Protein AF-A0A5B7DVA6-F1 (afdb_monomer_lite)

Organism: Portunus trituberculatus (NCBI:txid210409)

InterPro domains:
  IPR005025 NADPH-dependent FMN reductase-like domain [PF03358] (42-114)
  IPR029039 Flavoprotein-like superfamily [G3DSA:3.40.50.360] (10-114)
  IPR029039 Flavoprotein-like superfamily [SSF52218] (17-114)

Foldseek 3Di:
DDDDDDPPVPDDDPLNVVLVCVQVDQDPVHGPPGDDDDDLVPQPCPVDQDAALVPPPDNVPPDPSNVVVLVCLQPDQAEEARADDDPNDGDCSSVSSVRSYDPVSNPPHHYHYD

Structure (mmCIF, N/CA/C/O backbone):
data_AF-A0A5B7DVA6-F1
#
_entry.id   AF-A0A5B7DVA6-F1
#
loop_
_atom_site.group_PDB
_atom_site.id
_atom_site.type_symbol
_atom_site.label_atom_id
_atom_site.label_alt_id
_atom_site.label_comp_id
_atom_site.label_asym_id
_atom_site.label_entity_id
_atom_site.label_seq_id
_atom_site.pdbx_PDB_ins_code
_atom_site.Cartn_x
_atom_site.Cartn_y
_atom_site.Cartn_z
_atom_site.occupancy
_atom_site.B_iso_or_equiv
_atom_site.auth_seq_id
_atom_site.auth_comp_id
_atom_site.auth_asym_id
_atom_site.auth_atom_id
_atom_site.pdbx_PDB_model_num
ATOM 1 N N . MET A 1 1 ? 21.504 3.489 -35.301 1.00 37.81 1 MET A N 1
ATOM 2 C CA . MET A 1 1 ? 21.970 4.114 -34.045 1.00 37.81 1 MET A CA 1
ATOM 3 C C . MET A 1 1 ? 21.042 5.289 -33.754 1.00 37.81 1 MET A C 1
ATOM 5 O O . MET A 1 1 ? 21.318 6.404 -34.162 1.00 37.81 1 MET A O 1
ATOM 9 N N . GLY A 1 2 ? 19.853 5.000 -33.215 1.00 38.19 2 GLY A N 1
ATOM 10 C CA . GLY A 1 2 ? 18.818 6.009 -32.975 1.00 38.19 2 GLY A CA 1
ATOM 11 C C . GLY A 1 2 ? 19.045 6.673 -31.624 1.00 38.19 2 GLY A C 1
ATOM 12 O O . GLY A 1 2 ? 19.086 5.982 -30.607 1.00 38.19 2 GLY A O 1
ATOM 13 N N . GLN A 1 3 ? 19.233 7.991 -31.620 1.00 37.12 3 GLN A N 1
ATOM 14 C CA . GLN A 1 3 ? 19.292 8.789 -30.398 1.00 37.12 3 GLN A CA 1
ATOM 15 C C . GLN A 1 3 ? 17.998 8.594 -29.600 1.00 37.12 3 GLN A C 1
ATOM 17 O O . GLN A 1 3 ? 16.909 8.909 -30.078 1.00 37.12 3 GLN A O 1
ATOM 22 N N . ARG A 1 4 ? 18.118 8.067 -28.375 1.00 44.50 4 ARG A N 1
ATOM 23 C CA . ARG A 1 4 ? 17.041 8.119 -27.383 1.00 44.50 4 ARG A CA 1
ATOM 24 C C . ARG A 1 4 ? 16.846 9.581 -26.998 1.00 44.50 4 ARG A C 1
ATOM 26 O O . ARG A 1 4 ? 17.746 10.198 -26.434 1.00 44.50 4 ARG A O 1
ATOM 33 N N . VAL A 1 5 ? 15.684 10.122 -27.333 1.00 47.69 5 VAL A N 1
ATOM 34 C CA . VAL A 1 5 ? 15.244 11.445 -26.888 1.00 47.69 5 VAL A CA 1
ATOM 35 C C . VAL A 1 5 ? 15.131 11.417 -25.353 1.00 47.69 5 VAL A C 1
ATOM 37 O O . VAL A 1 5 ? 14.563 10.458 -24.822 1.00 47.69 5 VAL A O 1
ATOM 40 N N . PRO A 1 6 ? 15.676 12.403 -24.616 1.00 42.47 6 PRO A N 1
ATOM 41 C CA . PRO A 1 6 ? 15.586 12.424 -23.163 1.00 42.47 6 PRO A CA 1
ATOM 42 C C . PRO A 1 6 ? 14.143 12.733 -22.757 1.00 42.47 6 PRO A C 1
ATOM 44 O O . PRO A 1 6 ? 13.609 13.799 -23.064 1.00 42.47 6 PRO A O 1
ATOM 47 N N . ALA A 1 7 ? 13.498 11.785 -22.075 1.00 45.34 7 ALA A N 1
ATOM 48 C CA . ALA A 1 7 ? 12.186 11.985 -21.482 1.00 45.34 7 ALA A CA 1
ATOM 49 C C . ALA A 1 7 ? 12.320 12.951 -20.296 1.00 45.34 7 ALA A C 1
ATOM 51 O O . ALA A 1 7 ? 12.530 12.539 -19.158 1.00 45.34 7 ALA A O 1
ATOM 52 N N . HIS A 1 8 ? 12.204 14.251 -20.560 1.00 43.03 8 HIS A N 1
ATOM 53 C CA . HIS A 1 8 ? 11.861 15.210 -19.518 1.00 43.03 8 HIS A CA 1
ATOM 54 C C . HIS A 1 8 ? 10.423 14.921 -19.069 1.00 43.03 8 HIS A C 1
ATOM 56 O O . HIS A 1 8 ? 9.444 15.401 -19.637 1.00 43.03 8 HIS A O 1
ATOM 62 N N . TYR A 1 9 ? 10.327 14.062 -18.058 1.00 43.16 9 TYR A N 1
ATOM 63 C CA . TYR A 1 9 ? 9.124 13.654 -17.347 1.00 43.16 9 TYR A CA 1
ATOM 64 C C . TYR A 1 9 ? 8.641 14.811 -16.453 1.00 43.16 9 TYR A C 1
ATOM 66 O O . TYR A 1 9 ? 8.818 14.797 -15.243 1.00 43.16 9 TYR A O 1
ATOM 74 N N . ASN A 1 10 ? 8.094 15.864 -17.067 1.00 46.12 10 ASN A N 1
ATOM 75 C CA . ASN A 1 10 ? 7.530 17.033 -16.368 1.00 46.12 10 ASN A CA 1
ATOM 76 C C . ASN A 1 10 ? 5.989 17.064 -16.392 1.00 46.12 10 ASN A C 1
ATOM 78 O O . ASN A 1 10 ? 5.379 18.057 -16.002 1.00 46.12 10 ASN A O 1
ATOM 82 N N . ALA A 1 11 ? 5.339 15.985 -16.838 1.00 58.38 11 ALA A N 1
ATOM 83 C CA . ALA A 1 11 ? 3.893 15.823 -16.744 1.00 58.38 11 ALA A CA 1
ATOM 84 C C . ALA A 1 11 ? 3.551 14.922 -15.549 1.00 58.38 11 ALA A C 1
ATOM 86 O O . ALA A 1 11 ? 4.099 13.829 -15.428 1.00 58.38 11 ALA A O 1
ATOM 87 N N . VAL A 1 12 ? 2.623 15.362 -14.690 1.00 64.94 12 VAL A N 1
ATOM 88 C CA . VAL A 1 12 ? 2.045 14.529 -13.617 1.00 64.94 12 VAL A CA 1
ATOM 89 C C . VAL A 1 12 ? 1.535 13.219 -14.234 1.00 64.94 12 VAL A C 1
ATOM 91 O O . VAL A 1 12 ? 0.876 13.254 -15.279 1.00 64.94 12 VAL A O 1
ATOM 94 N N . HIS A 1 13 ? 1.838 12.064 -13.638 1.00 75.00 13 HIS A N 1
ATOM 95 C CA . HIS A 1 13 ? 1.428 10.774 -14.206 1.00 75.00 13 HIS A CA 1
ATOM 96 C C . HIS A 1 13 ? -0.115 10.662 -14.227 1.00 75.00 13 HIS A C 1
ATOM 98 O O . HIS A 1 13 ? -0.760 11.148 -13.294 1.00 75.00 13 HIS A O 1
ATOM 104 N N . PRO A 1 14 ? -0.754 10.050 -15.248 1.00 82.19 14 PRO A N 1
ATOM 105 C CA . PRO A 1 14 ? -2.216 9.936 -15.309 1.00 82.19 14 PRO A CA 1
ATOM 106 C C . PRO A 1 14 ? -2.855 9.342 -14.046 1.00 82.19 14 PRO A C 1
ATOM 108 O O . PRO A 1 14 ? -3.841 9.885 -13.558 1.00 82.19 14 PRO A O 1
ATOM 111 N N . SER A 1 15 ? -2.254 8.294 -13.473 1.00 78.62 15 SER A N 1
ATOM 112 C CA . SER A 1 15 ? -2.729 7.695 -12.217 1.00 78.62 15 SER A CA 1
ATOM 113 C C . SER A 1 15 ? -2.601 8.640 -11.019 1.00 78.62 15 SER A C 1
ATOM 115 O O . SER A 1 15 ? -3.435 8.613 -10.125 1.00 78.62 15 SER A O 1
ATOM 117 N N . GLU A 1 16 ? -1.601 9.524 -11.006 1.00 81.50 16 GLU A N 1
ATOM 118 C CA . GLU A 1 16 ? -1.446 10.520 -9.946 1.00 81.50 16 GLU A CA 1
ATOM 119 C C . GLU A 1 16 ? -2.495 11.632 -10.067 1.00 81.50 16 GLU A C 1
ATOM 121 O O . GLU A 1 16 ? -3.041 12.069 -9.055 1.00 81.50 16 GLU A O 1
ATOM 126 N N . ARG A 1 17 ? -2.834 12.060 -11.293 1.00 83.50 17 ARG A N 1
ATOM 127 C CA . ARG A 1 17 ? -3.962 12.983 -11.512 1.00 83.50 17 ARG A CA 1
ATOM 128 C C . ARG A 1 17 ? -5.270 12.375 -11.020 1.00 83.50 17 ARG A C 1
ATOM 130 O O . ARG A 1 17 ? -5.967 13.017 -10.243 1.00 83.50 17 ARG A O 1
ATOM 137 N N . LEU A 1 18 ? -5.539 11.128 -11.402 1.00 82.56 18 LEU A N 1
ATOM 138 C CA . LEU A 1 18 ? -6.728 10.413 -10.957 1.00 82.56 18 LEU A CA 1
ATOM 139 C C . LEU A 1 18 ? -6.754 10.283 -9.429 1.00 82.56 18 LEU A C 1
ATOM 141 O O . LEU A 1 18 ? -7.741 10.650 -8.810 1.00 82.56 18 LEU A O 1
ATOM 145 N N . ALA A 1 19 ? -5.651 9.881 -8.792 1.00 81.75 19 ALA A N 1
ATOM 146 C CA . ALA A 1 19 ? -5.576 9.795 -7.333 1.00 81.75 19 ALA A CA 1
ATOM 147 C C . ALA A 1 19 ? -5.881 11.135 -6.634 1.00 81.75 19 ALA A C 1
ATOM 149 O O . ALA A 1 19 ? -6.533 11.151 -5.591 1.00 81.75 19 ALA A O 1
ATOM 150 N N . ARG A 1 20 ? -5.448 12.267 -7.208 1.00 81.88 20 ARG A N 1
ATOM 151 C CA . ARG A 1 20 ? -5.780 13.607 -6.692 1.00 81.88 20 ARG A CA 1
ATOM 152 C C . ARG A 1 20 ? -7.263 13.938 -6.862 1.00 81.88 20 ARG A C 1
ATOM 154 O O . ARG A 1 20 ? -7.855 14.493 -5.943 1.00 81.88 20 ARG A O 1
ATOM 161 N N . GLU A 1 21 ? -7.862 13.584 -7.995 1.00 82.88 21 GLU A N 1
ATOM 162 C CA . GLU A 1 21 ? -9.301 13.764 -8.226 1.00 82.88 21 GLU A CA 1
ATOM 163 C C . GLU A 1 21 ? -10.131 12.924 -7.251 1.00 82.88 21 GLU A C 1
ATOM 165 O O . GLU A 1 21 ? -11.074 13.435 -6.650 1.00 82.88 21 GLU A O 1
ATOM 170 N N . LEU A 1 22 ? -9.739 11.669 -7.008 1.00 79.88 22 LEU A N 1
ATOM 171 C CA . LEU A 1 22 ? -10.411 10.810 -6.031 1.00 79.88 22 LEU A CA 1
ATOM 172 C C . LEU A 1 22 ? -10.272 11.333 -4.597 1.00 79.88 22 LEU A C 1
ATOM 174 O O . LEU A 1 22 ? -11.213 11.215 -3.818 1.00 79.88 22 LEU A O 1
ATOM 178 N N . ALA A 1 23 ? -9.135 11.948 -4.258 1.00 76.88 23 ALA A N 1
ATOM 179 C CA . ALA A 1 23 ? -8.928 12.582 -2.956 1.00 76.88 23 ALA A CA 1
ATOM 180 C C . ALA A 1 23 ? -9.801 13.836 -2.747 1.00 76.88 23 ALA A C 1
ATOM 182 O O . ALA A 1 23 ? -10.117 14.179 -1.611 1.00 76.88 23 ALA A O 1
ATOM 183 N N . GLN A 1 24 ? -10.183 14.524 -3.828 1.00 72.88 24 GLN A N 1
ATOM 184 C CA . GLN A 1 24 ? -11.049 15.712 -3.797 1.00 72.88 24 GLN A CA 1
ATOM 185 C C . GLN A 1 24 ? -12.538 15.373 -3.991 1.00 72.88 24 GLN A C 1
ATOM 187 O O . GLN A 1 24 ? -13.407 16.208 -3.730 1.00 72.88 24 GLN A O 1
ATOM 192 N N . GLY A 1 25 ? -12.841 14.168 -4.476 1.00 64.81 25 GLY A N 1
ATOM 193 C CA . GLY A 1 25 ? -14.180 13.743 -4.855 1.00 64.81 25 GLY A CA 1
ATOM 194 C C . GLY A 1 25 ? -15.040 13.285 -3.678 1.00 64.81 25 GLY A C 1
ATOM 195 O O . GLY A 1 25 ? -14.595 12.595 -2.766 1.00 64.81 25 GLY A O 1
ATOM 196 N N . THR A 1 26 ? -16.332 13.608 -3.734 1.00 55.16 26 THR A N 1
ATOM 197 C C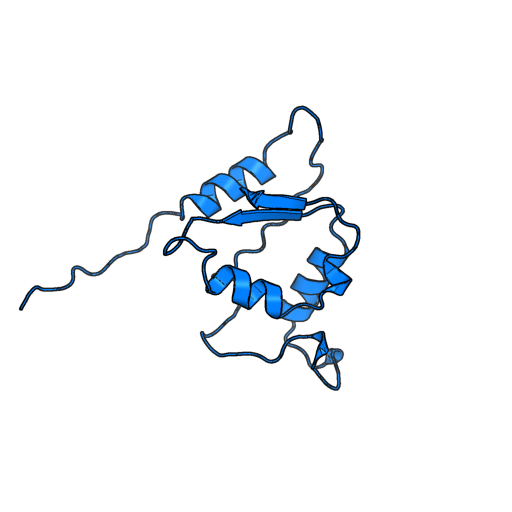A . THR A 1 26 ? -17.358 12.903 -2.955 1.00 55.16 26 THR A CA 1
ATOM 198 C C . THR A 1 26 ? -17.895 11.776 -3.831 1.00 55.16 26 THR A C 1
ATOM 200 O O . THR A 1 26 ? -18.585 12.044 -4.814 1.00 55.16 26 THR A O 1
ATOM 203 N N . PHE A 1 27 ? -17.581 10.516 -3.520 1.00 58.59 27 PHE A N 1
ATOM 204 C CA . PHE A 1 27 ? -18.220 9.398 -4.211 1.00 58.59 27 PHE A CA 1
ATOM 205 C C . PHE A 1 27 ? -19.692 9.352 -3.796 1.00 58.59 27 PHE A C 1
ATOM 207 O O . PHE A 1 27 ? -20.007 9.451 -2.613 1.00 58.59 27 PHE A O 1
ATOM 214 N N . ALA A 1 28 ? -20.604 9.187 -4.759 1.00 52.44 28 ALA A N 1
ATOM 215 C CA . ALA A 1 28 ? -22.055 9.261 -4.542 1.00 52.44 28 ALA A CA 1
ATOM 216 C C . ALA A 1 28 ? -22.592 8.320 -3.436 1.00 52.44 28 ALA A C 1
ATOM 218 O O . ALA A 1 28 ? -23.699 8.521 -2.944 1.00 52.44 28 ALA A O 1
ATOM 219 N N . THR A 1 29 ? -21.808 7.317 -3.026 1.00 57.69 29 THR A N 1
ATOM 220 C CA . THR A 1 29 ? -22.138 6.359 -1.959 1.00 57.69 29 THR A CA 1
ATOM 221 C C . THR A 1 29 ? -21.269 6.508 -0.702 1.00 57.69 29 THR A C 1
ATOM 223 O O . THR A 1 29 ? -21.689 6.090 0.372 1.00 57.69 29 THR A O 1
ATOM 226 N N . PHE A 1 30 ? -20.088 7.129 -0.793 1.00 59.56 30 PHE A N 1
ATOM 227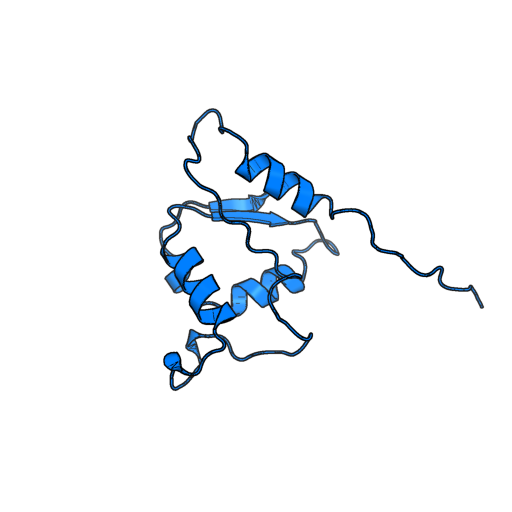 C CA . PHE A 1 30 ? -19.156 7.280 0.327 1.00 59.56 30 PHE A CA 1
ATOM 228 C C . PHE A 1 30 ? -18.582 8.692 0.361 1.00 59.56 30 PHE A C 1
ATOM 230 O O . PHE A 1 30 ? -17.892 9.139 -0.557 1.00 59.56 30 PHE A O 1
ATOM 237 N N . LYS A 1 31 ? -18.831 9.390 1.469 1.00 67.12 31 LYS A N 1
ATOM 238 C CA . LYS A 1 31 ? -18.168 10.658 1.740 1.00 67.12 31 LYS A CA 1
ATOM 239 C C . LYS A 1 31 ? -16.749 10.366 2.219 1.00 67.12 31 LYS A C 1
ATOM 241 O O . LYS A 1 31 ? -16.557 9.965 3.363 1.00 67.12 31 LYS A O 1
ATOM 246 N N . VAL A 1 32 ? -15.769 10.587 1.350 1.00 69.19 32 VAL A N 1
ATOM 247 C CA . VAL A 1 32 ? -14.364 10.657 1.756 1.00 69.19 32 VAL A CA 1
ATOM 248 C C . VAL A 1 32 ? -14.214 11.923 2.598 1.00 69.19 32 VAL A C 1
ATOM 250 O O . VAL A 1 32 ? -14.428 13.030 2.108 1.00 69.19 32 VAL A O 1
ATOM 253 N N . LEU A 1 33 ? -13.952 11.759 3.896 1.00 70.50 33 LEU A N 1
ATOM 254 C CA . LEU A 1 33 ? -13.752 12.890 4.809 1.00 70.50 33 LEU A CA 1
ATOM 255 C C . LEU A 1 33 ? -12.329 13.437 4.692 1.00 70.50 33 LEU A C 1
ATOM 257 O O . LEU A 1 33 ? -12.132 14.650 4.683 1.00 70.50 33 LEU A O 1
ATOM 261 N N . THR A 1 34 ? -11.360 12.533 4.575 1.00 81.75 34 THR A N 1
ATOM 262 C CA . THR A 1 34 ? -9.934 12.812 4.427 1.00 81.75 34 THR A CA 1
ATOM 263 C C . THR A 1 34 ? -9.309 11.746 3.530 1.00 81.75 34 THR A C 1
ATOM 265 O O . THR A 1 34 ? -9.694 10.579 3.578 1.00 81.75 34 THR A O 1
ATOM 268 N N . ALA A 1 35 ? -8.353 12.148 2.694 1.00 84.56 35 ALA A N 1
ATOM 269 C CA . ALA A 1 35 ? -7.602 11.243 1.835 1.00 84.56 35 ALA A CA 1
ATOM 270 C C . ALA A 1 35 ? -6.115 11.577 1.914 1.00 84.56 35 ALA A C 1
ATOM 272 O O . ALA A 1 35 ? -5.715 12.729 1.737 1.00 84.56 35 ALA A O 1
ATOM 273 N N . GLU A 1 36 ? -5.301 10.554 2.149 1.00 88.12 36 GLU A N 1
ATOM 274 C CA . GLU A 1 36 ? -3.848 10.660 2.127 1.00 88.12 36 GLU A CA 1
ATOM 275 C C . GLU A 1 36 ? -3.298 9.901 0.922 1.00 88.12 36 GLU A C 1
ATOM 277 O O . GLU A 1 36 ? -3.590 8.723 0.722 1.00 88.12 36 GLU A O 1
ATOM 282 N N . ASN A 1 37 ? -2.505 10.586 0.096 1.00 86.94 37 ASN A N 1
ATOM 283 C CA . ASN A 1 37 ? -1.892 9.988 -1.083 1.00 86.94 37 ASN A CA 1
ATOM 284 C C . ASN A 1 37 ? -0.515 9.411 -0.726 1.00 86.94 37 ASN A C 1
ATOM 286 O O . ASN A 1 37 ? 0.365 10.136 -0.259 1.00 86.94 37 ASN A O 1
ATOM 290 N N . ILE A 1 38 ? -0.334 8.116 -0.984 1.00 88.88 38 ILE A N 1
ATOM 291 C CA . ILE A 1 38 ? 0.947 7.418 -0.872 1.00 88.88 38 ILE A CA 1
ATOM 292 C C . ILE A 1 38 ? 1.431 7.122 -2.295 1.00 88.88 38 ILE A C 1
ATOM 294 O O . ILE A 1 38 ? 0.940 6.199 -2.940 1.00 88.88 38 ILE A O 1
ATOM 298 N N . ASN A 1 39 ? 2.391 7.908 -2.790 1.00 87.50 39 ASN A N 1
ATOM 299 C CA . ASN A 1 39 ? 2.990 7.699 -4.109 1.00 87.50 39 ASN A CA 1
ATOM 300 C C . ASN A 1 39 ? 4.269 6.849 -3.986 1.00 87.50 39 ASN A C 1
ATOM 302 O O . ASN A 1 39 ? 5.257 7.351 -3.442 1.00 87.50 39 ASN A O 1
ATOM 306 N N . PRO A 1 40 ? 4.304 5.621 -4.543 1.00 85.19 40 PRO A N 1
ATOM 307 C CA . PRO A 1 40 ? 5.479 4.747 -4.518 1.00 85.19 40 PRO A CA 1
ATOM 308 C C . PRO A 1 40 ? 6.777 5.410 -4.987 1.00 85.19 40 PRO A C 1
ATOM 310 O O . PRO A 1 40 ? 7.836 5.142 -4.435 1.00 85.19 40 PRO A O 1
ATOM 313 N N . LEU A 1 41 ? 6.701 6.307 -5.977 1.00 83.44 41 LEU A N 1
ATOM 314 C CA . LEU A 1 41 ? 7.876 6.982 -6.541 1.00 83.44 41 LEU A CA 1
ATOM 315 C C . LEU A 1 41 ? 8.364 8.162 -5.690 1.00 83.44 41 LEU A C 1
ATOM 317 O O . LEU A 1 41 ? 9.461 8.666 -5.913 1.00 83.44 41 LEU A O 1
ATOM 321 N N . SER A 1 42 ? 7.536 8.642 -4.761 1.00 82.81 42 SER A N 1
ATOM 322 C CA . SER A 1 42 ? 7.874 9.735 -3.841 1.00 82.81 42 SER A CA 1
ATOM 323 C C . SER A 1 42 ? 8.296 9.232 -2.464 1.00 82.81 42 SER A C 1
ATOM 325 O O . SER A 1 42 ? 8.907 9.982 -1.704 1.00 82.81 42 SER A O 1
ATOM 327 N N . LEU A 1 43 ? 7.985 7.975 -2.133 1.00 77.19 43 LEU A N 1
ATOM 328 C CA . LEU A 1 43 ? 8.575 7.308 -0.980 1.00 77.19 43 LEU A CA 1
ATOM 329 C C . LEU A 1 43 ? 10.075 7.184 -1.235 1.00 77.19 43 LEU A C 1
ATOM 331 O O . LEU A 1 43 ? 10.487 6.919 -2.358 1.00 77.19 43 LEU A O 1
ATOM 335 N N . GLY A 1 44 ? 10.895 7.417 -0.210 1.00 62.38 44 GLY A N 1
ATOM 336 C CA . GLY A 1 44 ? 12.355 7.515 -0.315 1.00 62.38 44 GLY A CA 1
ATOM 337 C C . GLY A 1 44 ? 13.071 6.203 -0.661 1.00 62.38 44 GLY A C 1
ATOM 338 O O . GLY A 1 44 ? 14.077 5.881 -0.027 1.00 62.38 44 GLY A O 1
ATOM 339 N N . THR A 1 45 ? 12.546 5.416 -1.598 1.00 59.59 45 THR A N 1
ATOM 340 C CA . THR A 1 45 ? 13.194 4.279 -2.235 1.00 59.59 45 THR A CA 1
ATOM 341 C C . THR A 1 45 ? 14.216 4.812 -3.230 1.00 59.59 45 THR A C 1
ATOM 343 O O . THR A 1 45 ? 13.908 5.194 -4.353 1.00 59.59 45 THR A O 1
ATOM 346 N N . ASP A 1 46 ? 15.463 4.789 -2.803 1.00 57.72 46 ASP A N 1
ATOM 347 C CA . ASP A 1 46 ? 16.701 4.951 -3.569 1.00 57.72 46 ASP A CA 1
ATOM 348 C C . ASP A 1 46 ? 16.911 3.873 -4.660 1.00 57.72 46 ASP A C 1
ATOM 350 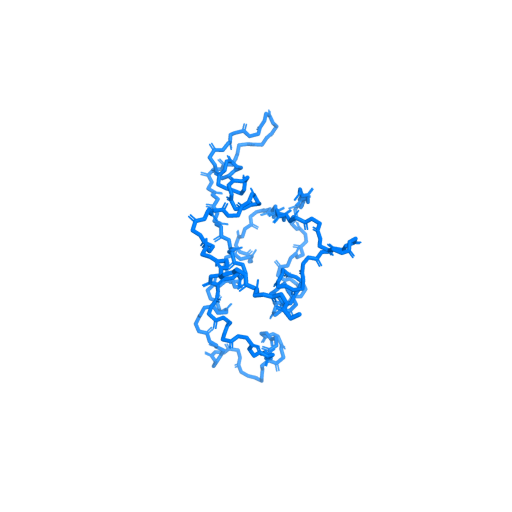O O . ASP A 1 46 ? 18.021 3.679 -5.143 1.00 57.72 46 ASP A O 1
ATOM 354 N N . GLY A 1 47 ? 15.858 3.154 -5.062 1.00 53.56 47 GLY A N 1
ATOM 355 C CA . GLY A 1 47 ? 15.930 2.048 -6.017 1.00 53.56 47 GLY A CA 1
ATOM 356 C C . GLY A 1 47 ? 16.497 0.746 -5.442 1.00 53.56 47 GLY A C 1
ATOM 357 O O . GLY A 1 47 ? 16.679 -0.209 -6.198 1.00 53.56 47 GLY A O 1
ATOM 358 N N . HIS A 1 48 ? 16.762 0.669 -4.133 1.00 56.59 48 HIS A N 1
ATOM 359 C CA . HIS A 1 48 ? 17.269 -0.542 -3.488 1.00 56.59 48 HIS A CA 1
ATOM 360 C C . HIS A 1 48 ? 16.150 -1.408 -2.892 1.00 56.59 48 HIS A C 1
ATOM 362 O O . HIS A 1 48 ? 15.179 -0.905 -2.325 1.00 56.59 48 HIS A O 1
ATOM 368 N N . LEU A 1 49 ? 16.317 -2.734 -2.987 1.00 59.56 49 LEU A N 1
ATOM 369 C CA . LEU A 1 49 ? 15.501 -3.700 -2.250 1.00 59.56 49 LEU A CA 1
ATOM 370 C C . LEU A 1 49 ? 15.713 -3.467 -0.749 1.00 59.56 49 LEU A C 1
ATOM 372 O O . LEU A 1 49 ? 16.817 -3.663 -0.239 1.00 59.56 49 LEU A O 1
ATOM 376 N N . ARG A 1 50 ? 14.661 -3.039 -0.049 1.00 73.38 50 ARG A N 1
ATOM 377 C CA . ARG A 1 50 ? 14.665 -2.882 1.408 1.00 73.38 50 ARG A CA 1
ATOM 378 C C . ARG A 1 50 ? 13.946 -4.046 2.069 1.00 73.38 50 ARG A C 1
ATOM 380 O O . ARG A 1 50 ? 13.078 -4.682 1.468 1.00 73.38 50 ARG A O 1
ATOM 387 N N . GLN A 1 51 ? 14.365 -4.331 3.295 1.00 87.12 51 GLN A N 1
ATOM 388 C CA . GLN A 1 51 ? 13.739 -5.333 4.141 1.00 87.12 51 GLN A CA 1
ATOM 389 C C . GLN A 1 51 ? 12.329 -4.852 4.522 1.00 87.12 51 GLN A C 1
ATOM 391 O O . GLN A 1 51 ? 12.203 -3.744 5.041 1.00 87.12 51 GLN A O 1
ATOM 396 N N . PRO A 1 52 ? 11.279 -5.655 4.276 1.00 90.81 52 PRO A N 1
ATOM 397 C CA . PRO A 1 52 ? 9.929 -5.345 4.729 1.00 90.81 52 PRO A CA 1
ATOM 398 C C . PRO A 1 52 ? 9.862 -5.077 6.234 1.00 90.81 52 PRO A C 1
ATOM 400 O O . PRO A 1 52 ? 10.537 -5.747 7.020 1.00 90.81 52 PRO A O 1
ATOM 403 N N . LEU A 1 53 ? 8.990 -4.153 6.644 1.00 90.44 53 LEU A N 1
ATOM 404 C CA . LEU A 1 53 ? 8.858 -3.666 8.020 1.00 90.44 53 LEU A CA 1
ATOM 405 C C . LEU A 1 53 ? 8.705 -4.805 9.038 1.00 90.44 53 LEU A C 1
ATOM 407 O O . LEU A 1 53 ? 9.376 -4.823 10.063 1.00 90.44 53 LEU A O 1
ATOM 411 N N . HIS A 1 54 ? 7.869 -5.798 8.731 1.00 90.38 54 HIS A N 1
ATOM 412 C CA . HIS A 1 54 ? 7.596 -6.944 9.606 1.00 90.38 54 HIS A CA 1
ATOM 413 C C . HIS A 1 54 ? 8.737 -7.966 9.682 1.00 90.38 54 HIS A C 1
ATOM 415 O O . HIS A 1 54 ? 8.686 -8.867 10.518 1.00 90.38 54 HIS A O 1
ATOM 421 N N . PHE A 1 55 ? 9.754 -7.847 8.829 1.00 91.94 55 PHE A N 1
ATOM 422 C CA . PHE A 1 55 ? 10.958 -8.666 8.910 1.00 91.94 55 PHE A CA 1
ATOM 423 C C . PHE A 1 55 ? 12.083 -7.984 9.683 1.00 91.94 55 PHE A C 1
ATOM 425 O O . PHE A 1 55 ? 13.064 -8.660 9.989 1.00 91.94 55 PHE A O 1
ATOM 432 N N . HIS A 1 56 ? 11.984 -6.690 10.013 1.00 87.81 56 HIS A N 1
ATOM 433 C CA . HIS A 1 56 ? 12.969 -6.045 10.880 1.00 87.81 56 HIS A CA 1
ATOM 434 C C . HIS A 1 56 ? 12.970 -6.708 12.272 1.00 87.81 56 HIS A C 1
ATOM 436 O O . HIS A 1 56 ? 11.904 -6.820 12.880 1.00 87.81 56 HIS A O 1
ATOM 442 N N . PRO A 1 57 ? 14.142 -7.106 12.813 1.00 87.31 57 PRO A N 1
ATOM 443 C CA . PRO A 1 57 ? 14.236 -7.645 14.174 1.00 87.31 57 PRO A CA 1
ATOM 444 C C . PRO A 1 57 ? 13.745 -6.650 15.230 1.00 87.31 57 PRO A C 1
ATOM 446 O O . PRO A 1 57 ? 13.139 -7.036 16.223 1.00 87.31 57 PRO A O 1
ATOM 449 N N . ASP A 1 58 ? 13.997 -5.365 14.979 1.00 89.50 58 ASP A N 1
ATOM 450 C CA . ASP A 1 58 ? 13.508 -4.241 15.761 1.00 89.50 58 ASP A CA 1
ATOM 451 C C . ASP A 1 58 ? 12.873 -3.219 14.810 1.00 89.50 58 ASP A C 1
ATOM 453 O O . ASP A 1 58 ? 13.564 -2.543 14.043 1.00 89.50 58 ASP A O 1
ATOM 457 N N . GLN A 1 59 ? 11.543 -3.119 14.846 1.00 86.06 59 GLN A N 1
ATOM 458 C CA . GLN A 1 59 ? 10.784 -2.206 13.987 1.00 86.06 59 GLN A CA 1
ATOM 459 C C . GLN A 1 59 ? 11.019 -0.731 14.341 1.00 86.06 59 GLN A C 1
ATOM 461 O O . GLN A 1 59 ? 10.783 0.137 13.502 1.00 86.06 59 GLN A O 1
ATOM 466 N N . SER A 1 60 ? 11.525 -0.419 15.542 1.00 87.19 60 SER A N 1
ATOM 467 C CA . SER A 1 60 ? 11.833 0.965 15.929 1.00 87.19 60 SER A CA 1
ATOM 468 C C . SER A 1 60 ? 12.992 1.557 15.117 1.00 87.19 60 SER A C 1
ATOM 470 O O . SER A 1 60 ? 13.015 2.766 14.866 1.00 87.19 60 SER A O 1
ATOM 472 N N . GLN A 1 61 ? 13.892 0.688 14.639 1.00 88.06 61 GLN A N 1
ATOM 473 C CA . GLN A 1 61 ? 15.044 1.023 13.799 1.00 88.06 61 GLN A CA 1
ATOM 474 C C . GLN A 1 61 ? 14.699 1.107 12.307 1.00 88.06 61 GLN A C 1
ATOM 476 O O . GLN A 1 61 ? 15.569 1.406 11.486 1.00 88.06 61 GLN A O 1
ATOM 481 N N . ALA A 1 62 ? 13.451 0.818 11.928 1.00 89.56 62 ALA A N 1
ATOM 482 C CA . ALA A 1 62 ? 13.021 0.975 10.549 1.00 89.56 62 ALA A CA 1
ATOM 483 C C . ALA A 1 62 ? 13.059 2.462 10.139 1.00 89.56 62 ALA A C 1
ATOM 485 O O . ALA A 1 62 ? 12.827 3.344 10.977 1.00 89.56 62 ALA A O 1
ATOM 486 N N . PRO A 1 63 ? 13.324 2.763 8.854 1.00 89.06 63 PRO A N 1
ATOM 487 C CA . PRO A 1 63 ? 13.314 4.132 8.354 1.00 89.06 63 PRO A CA 1
ATOM 488 C C . PRO A 1 63 ? 12.014 4.868 8.695 1.00 89.06 63 PRO A C 1
ATOM 490 O O . PRO A 1 63 ? 10.931 4.293 8.593 1.00 89.06 63 PRO A O 1
ATOM 493 N N . GLU A 1 64 ? 12.112 6.154 9.039 1.00 89.00 64 GLU A N 1
ATOM 494 C CA . GLU A 1 64 ? 10.955 6.933 9.504 1.00 89.00 64 GLU A CA 1
ATOM 495 C C . GLU A 1 64 ? 9.798 6.927 8.501 1.00 89.00 64 GLU A C 1
ATOM 497 O O . GLU A 1 64 ? 8.670 6.615 8.867 1.00 89.00 64 GLU A O 1
ATOM 502 N N . TRP A 1 65 ? 10.094 7.119 7.211 1.00 87.38 65 TRP A N 1
ATOM 503 C CA . TRP A 1 65 ? 9.083 7.073 6.150 1.00 87.38 65 TRP A CA 1
ATOM 504 C C . TRP A 1 65 ? 8.296 5.753 6.138 1.00 87.38 65 TRP A C 1
ATOM 506 O O . TRP A 1 65 ? 7.118 5.749 5.792 1.00 87.38 65 TRP A O 1
ATOM 516 N N . MET A 1 66 ? 8.925 4.630 6.504 1.00 90.38 66 MET A N 1
ATOM 517 C CA . MET A 1 66 ? 8.288 3.313 6.515 1.00 90.38 66 MET A CA 1
ATOM 518 C C . MET A 1 66 ? 7.337 3.195 7.708 1.00 90.38 66 MET A C 1
ATOM 520 O O . MET A 1 66 ? 6.211 2.731 7.545 1.00 90.38 66 MET A O 1
ATOM 524 N N . LYS A 1 67 ? 7.755 3.674 8.885 1.00 91.44 67 LYS A N 1
ATOM 525 C CA . LYS A 1 67 ? 6.906 3.716 10.084 1.00 91.44 67 LYS A CA 1
ATOM 526 C C . LYS A 1 67 ? 5.710 4.648 9.881 1.00 91.44 67 LYS A C 1
ATOM 528 O O . LYS A 1 67 ? 4.578 4.237 10.120 1.00 91.44 67 LYS A O 1
ATOM 533 N N . GLU A 1 68 ? 5.945 5.854 9.365 1.00 92.00 68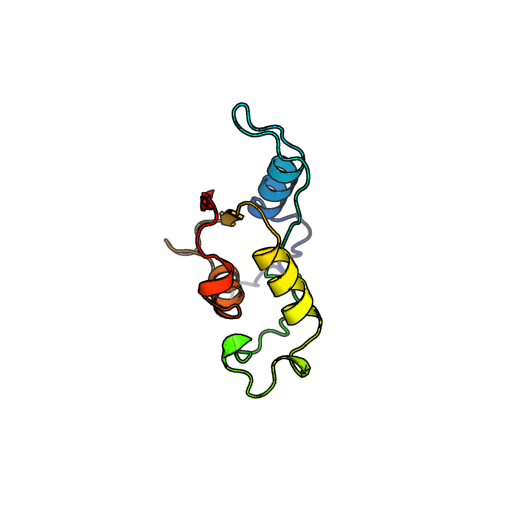 GLU A N 1
ATOM 534 C CA . GLU A 1 68 ? 4.887 6.824 9.059 1.00 92.00 68 GLU A CA 1
ATOM 535 C C . GLU A 1 68 ? 3.900 6.282 8.019 1.00 92.00 68 GLU A C 1
ATOM 537 O O . GLU A 1 68 ? 2.688 6.367 8.208 1.00 92.00 68 GLU A O 1
ATOM 542 N N . THR A 1 69 ? 4.401 5.690 6.930 1.00 92.62 69 THR A N 1
ATOM 543 C CA . THR A 1 69 ? 3.537 5.136 5.876 1.00 92.62 69 THR A CA 1
ATOM 544 C C . THR A 1 69 ? 2.724 3.952 6.394 1.00 92.62 69 THR A C 1
ATOM 546 O O . THR A 1 69 ? 1.524 3.890 6.134 1.00 92.62 69 THR A O 1
ATOM 549 N N . ASN A 1 70 ? 3.328 3.049 7.177 1.00 94.00 70 ASN A N 1
ATOM 550 C CA . ASN A 1 70 ? 2.589 1.945 7.792 1.00 94.00 70 ASN A CA 1
ATOM 551 C C . ASN A 1 70 ? 1.506 2.455 8.750 1.00 94.00 70 ASN A C 1
ATOM 553 O O . ASN A 1 70 ? 0.374 1.989 8.679 1.00 94.00 70 ASN A O 1
ATOM 557 N N . GLY A 1 71 ? 1.823 3.451 9.584 1.00 94.19 71 GLY A N 1
ATOM 558 C CA . GLY A 1 71 ? 0.854 4.061 10.495 1.00 94.19 71 GLY A CA 1
ATOM 559 C C . GLY A 1 71 ? -0.347 4.661 9.760 1.00 94.19 71 GLY A C 1
ATOM 560 O O . GLY A 1 71 ? -1.485 4.475 10.182 1.00 94.19 71 GLY A O 1
ATOM 561 N N . LYS A 1 72 ? -0.121 5.305 8.607 1.00 93.94 72 LYS A N 1
ATOM 562 C CA . LYS A 1 72 ? -1.202 5.809 7.740 1.00 93.94 72 LYS A CA 1
ATOM 563 C C . LYS A 1 72 ? -2.064 4.682 7.175 1.00 93.94 72 LYS A C 1
ATOM 565 O O . LYS A 1 72 ? -3.288 4.775 7.204 1.00 93.94 72 LYS A O 1
ATOM 570 N N . ILE A 1 73 ? -1.440 3.606 6.692 1.00 94.62 73 ILE A N 1
ATOM 571 C CA . ILE A 1 73 ? -2.152 2.428 6.173 1.00 94.62 73 ILE A CA 1
ATOM 572 C C . ILE A 1 73 ? -3.003 1.789 7.282 1.00 94.62 73 ILE A C 1
ATOM 574 O O . ILE A 1 73 ? -4.179 1.490 7.065 1.00 94.62 73 ILE A O 1
ATOM 578 N N . GLU A 1 74 ? -2.448 1.626 8.483 1.00 95.12 74 GLU A N 1
ATOM 579 C CA . GLU A 1 74 ? -3.141 1.064 9.649 1.00 95.12 74 GLU A CA 1
ATOM 580 C C . GLU A 1 74 ? -4.286 1.953 10.146 1.00 95.12 74 GLU A C 1
ATOM 582 O O . GLU A 1 74 ? -5.336 1.426 10.519 1.00 95.12 74 GLU A O 1
ATOM 587 N N . ALA A 1 75 ? -4.138 3.276 10.082 1.00 94.38 75 ALA A N 1
ATOM 588 C CA . ALA A 1 75 ? -5.175 4.225 10.483 1.00 94.38 75 ALA A CA 1
ATOM 589 C C . ALA A 1 75 ? -6.299 4.393 9.444 1.00 94.38 75 ALA A C 1
ATOM 591 O O . ALA A 1 75 ? -7.400 4.794 9.807 1.00 94.38 75 ALA A O 1
ATOM 592 N N . ALA A 1 76 ? -6.052 4.090 8.165 1.00 93.44 76 ALA A N 1
ATOM 593 C CA . ALA A 1 76 ? -7.027 4.324 7.100 1.00 93.44 76 ALA A CA 1
ATOM 594 C C . ALA A 1 76 ? -8.291 3.450 7.231 1.00 93.44 76 ALA A C 1
ATOM 596 O O . ALA A 1 76 ? -8.203 2.229 7.347 1.00 93.44 76 ALA A O 1
ATOM 597 N N . ASP A 1 77 ? -9.479 4.037 7.105 1.00 93.06 77 ASP A N 1
ATOM 598 C CA . ASP A 1 77 ? -10.741 3.278 7.126 1.00 93.06 77 ASP A CA 1
ATOM 599 C C . ASP A 1 77 ? -10.965 2.436 5.859 1.00 93.06 77 ASP A C 1
ATOM 601 O O . ASP A 1 77 ? -11.779 1.517 5.852 1.00 93.06 77 ASP A O 1
ATOM 605 N N . GLY A 1 78 ? -10.251 2.739 4.775 1.00 91.94 78 GLY A N 1
ATOM 606 C CA . GLY A 1 78 ? -10.353 2.062 3.489 1.00 91.94 78 GLY A CA 1
ATOM 607 C C . GLY A 1 78 ? -9.189 2.425 2.575 1.00 91.94 78 GLY A C 1
ATOM 608 O O . GLY A 1 78 ? -8.450 3.374 2.836 1.00 91.94 78 GLY A O 1
ATOM 609 N N . LEU A 1 79 ? -9.010 1.651 1.508 1.00 93.06 79 LEU A N 1
ATOM 610 C CA . LEU A 1 79 ? -7.873 1.788 0.598 1.00 93.06 79 LEU A CA 1
ATOM 611 C C . LEU A 1 79 ? -8.346 1.888 -0.850 1.00 93.06 79 LEU A C 1
ATOM 613 O O . LEU A 1 79 ? -9.168 1.096 -1.303 1.00 93.06 79 LEU A O 1
ATOM 617 N N . VAL A 1 80 ? -7.784 2.830 -1.602 1.00 92.25 80 VAL A N 1
ATOM 618 C CA . VAL A 1 80 ? -7.979 2.915 -3.052 1.00 92.25 80 VAL A CA 1
ATOM 619 C C . VAL A 1 80 ? -6.620 2.803 -3.720 1.00 92.25 80 VAL A C 1
ATOM 621 O O . VAL A 1 80 ? -5.752 3.654 -3.530 1.00 92.25 80 VAL A O 1
ATOM 624 N N . VAL A 1 81 ? -6.432 1.739 -4.493 1.00 93.25 81 VAL A N 1
ATOM 625 C CA . VAL A 1 81 ? -5.212 1.496 -5.257 1.00 93.25 81 VAL A CA 1
ATOM 626 C C . VAL A 1 81 ? -5.423 2.043 -6.660 1.00 93.25 81 VAL A C 1
ATOM 628 O O . VAL A 1 81 ? -6.173 1.464 -7.439 1.00 93.25 81 VAL A O 1
ATOM 631 N N . VAL A 1 82 ? -4.773 3.166 -6.964 1.00 91.62 82 VAL A N 1
ATOM 632 C CA . VAL A 1 82 ? -4.831 3.797 -8.288 1.00 91.62 82 VAL A CA 1
ATOM 633 C C . VAL A 1 82 ? -3.595 3.398 -9.076 1.00 91.62 82 VAL A C 1
ATOM 635 O O . VAL A 1 82 ? -2.476 3.806 -8.747 1.00 91.62 82 VAL A O 1
ATOM 638 N N . THR A 1 83 ? -3.785 2.592 -10.112 1.00 91.38 83 THR A N 1
ATOM 639 C CA . THR A 1 83 ? -2.698 1.911 -10.807 1.00 91.38 83 THR A CA 1
ATOM 640 C C . THR A 1 83 ? -2.857 1.994 -12.322 1.00 91.38 83 THR A C 1
ATOM 642 O O . THR A 1 83 ? -3.901 1.652 -12.861 1.00 91.38 83 THR A O 1
ATOM 645 N N . PRO A 1 84 ? -1.815 2.394 -13.070 1.00 89.75 84 PRO A N 1
ATOM 646 C CA . PRO A 1 84 ? -1.793 2.117 -14.498 1.00 89.75 84 PRO A CA 1
ATOM 647 C C . PRO A 1 84 ? -1.593 0.614 -14.739 1.00 89.75 84 PRO A C 1
ATOM 649 O O . PRO A 1 84 ? -0.995 -0.079 -13.913 1.00 89.75 84 PRO A O 1
ATOM 652 N N . GLU A 1 85 ? -2.015 0.122 -15.902 1.00 90.88 85 GLU A N 1
ATOM 653 C CA . GLU A 1 85 ? -1.523 -1.160 -16.405 1.00 90.88 85 GLU A CA 1
ATOM 654 C C . GLU A 1 85 ? -0.070 -0.988 -16.868 1.00 90.88 85 GLU A C 1
ATOM 656 O O . GLU A 1 85 ? 0.258 -0.071 -17.627 1.00 90.88 85 GLU A O 1
ATOM 661 N N . TYR A 1 86 ? 0.811 -1.877 -16.421 1.00 88.94 86 TYR A N 1
ATOM 662 C CA . TYR A 1 86 ? 2.189 -1.954 -16.880 1.00 88.94 86 TYR A CA 1
ATOM 663 C C . TYR A 1 86 ? 2.492 -3.379 -17.333 1.00 88.94 86 TYR A C 1
ATOM 665 O O . TYR A 1 86 ? 2.577 -4.289 -16.513 1.00 88.94 86 TYR A O 1
ATOM 673 N N . ASN A 1 87 ? 2.676 -3.573 -18.643 1.00 91.12 87 ASN A N 1
ATOM 674 C CA . ASN A 1 87 ? 2.969 -4.883 -19.234 1.00 91.12 87 ASN A CA 1
ATOM 675 C C . ASN A 1 87 ? 1.951 -5.967 -18.813 1.00 91.12 87 ASN A C 1
ATOM 677 O O . ASN A 1 87 ? 2.338 -7.030 -18.327 1.00 91.12 87 ASN A O 1
ATOM 681 N N . CYS A 1 88 ? 0.654 -5.668 -18.956 1.00 93.00 88 CYS A N 1
ATOM 682 C CA . CYS A 1 88 ? -0.448 -6.557 -18.569 1.00 93.00 88 CYS A CA 1
ATOM 683 C C . CYS A 1 88 ? -0.461 -6.944 -17.079 1.00 93.00 88 CYS A C 1
ATOM 685 O O . CYS A 1 88 ? -1.000 -7.986 -16.707 1.00 93.00 88 CYS A O 1
ATOM 687 N N . ALA A 1 89 ? 0.144 -6.117 -16.223 1.00 91.81 89 ALA A N 1
ATOM 688 C CA . ALA A 1 89 ? 0.266 -6.345 -14.790 1.00 91.81 89 ALA A CA 1
ATOM 689 C C . ALA A 1 89 ? 0.255 -5.026 -13.997 1.00 91.81 89 ALA A C 1
ATOM 691 O O . ALA A 1 89 ? 0.220 -3.929 -14.560 1.00 91.81 89 ALA A O 1
ATOM 692 N N . LEU A 1 90 ? 0.300 -5.142 -12.667 1.00 92.25 90 LEU A N 1
ATOM 693 C CA . LEU A 1 90 ? 0.533 -4.006 -11.778 1.00 92.25 90 LEU A CA 1
ATOM 694 C C . LEU A 1 90 ? 1.988 -3.512 -11.908 1.00 92.25 90 LEU A C 1
ATOM 696 O O . LEU A 1 90 ? 2.899 -4.327 -12.083 1.00 92.25 90 LEU A O 1
ATOM 700 N N . PRO A 1 91 ? 2.248 -2.199 -11.781 1.00 90.69 91 PRO A N 1
ATOM 701 C CA . PRO A 1 91 ? 3.601 -1.666 -11.827 1.00 90.69 91 PRO A CA 1
ATOM 702 C C . PRO A 1 91 ? 4.466 -2.228 -10.688 1.00 90.69 91 PRO A C 1
ATOM 704 O O . PRO A 1 91 ? 4.037 -2.183 -9.533 1.00 90.69 91 PRO A O 1
ATOM 707 N N . PRO A 1 92 ? 5.717 -2.649 -10.957 1.00 88.94 92 PRO A N 1
ATOM 708 C CA . PRO A 1 92 ? 6.613 -3.181 -9.927 1.00 88.94 92 PRO A CA 1
ATOM 709 C C . PRO A 1 92 ? 6.890 -2.214 -8.773 1.00 88.94 92 PRO A C 1
ATOM 711 O O . PRO A 1 92 ? 7.110 -2.644 -7.647 1.00 88.94 92 PRO A O 1
ATOM 714 N N . ALA A 1 93 ? 6.871 -0.904 -9.040 1.00 87.00 93 ALA A N 1
ATOM 715 C CA . ALA A 1 93 ? 7.014 0.109 -7.999 1.00 87.00 93 ALA A CA 1
ATOM 716 C C . ALA A 1 93 ? 5.849 0.052 -6.999 1.00 87.00 93 ALA A C 1
ATOM 718 O O . ALA A 1 93 ? 6.072 0.132 -5.799 1.00 87.00 93 ALA A O 1
ATOM 719 N N . LEU A 1 94 ? 4.618 -0.144 -7.484 1.00 89.94 94 LEU A N 1
ATOM 720 C CA . LEU A 1 94 ? 3.442 -0.261 -6.627 1.00 89.94 94 LEU A CA 1
ATOM 721 C C . LEU A 1 94 ? 3.500 -1.541 -5.794 1.00 89.94 94 LEU A C 1
ATOM 723 O O . LEU A 1 94 ? 3.417 -1.471 -4.570 1.00 89.94 94 LEU A O 1
ATOM 727 N N . THR A 1 95 ? 3.670 -2.697 -6.440 1.00 90.88 95 THR A N 1
ATOM 728 C CA . THR A 1 95 ? 3.686 -3.986 -5.732 1.00 90.88 95 THR A CA 1
ATOM 729 C C . THR A 1 95 ? 4.861 -4.061 -4.763 1.00 90.88 95 THR A C 1
ATOM 731 O O . THR A 1 95 ? 4.674 -4.397 -3.600 1.00 90.88 95 THR A O 1
ATOM 734 N N . GLY A 1 96 ? 6.046 -3.618 -5.193 1.00 89.25 96 GLY A N 1
ATOM 735 C CA . GLY A 1 96 ? 7.238 -3.571 -4.353 1.00 89.25 96 GLY A CA 1
ATOM 736 C C . GLY A 1 96 ? 7.083 -2.658 -3.138 1.00 89.25 96 GLY A C 1
ATOM 737 O O . GLY A 1 96 ? 7.578 -3.008 -2.072 1.00 89.25 96 GLY A O 1
ATOM 738 N N . THR A 1 97 ? 6.379 -1.525 -3.259 1.00 89.50 97 THR A N 1
ATOM 739 C CA . THR A 1 97 ? 6.023 -0.682 -2.106 1.00 89.50 97 THR A C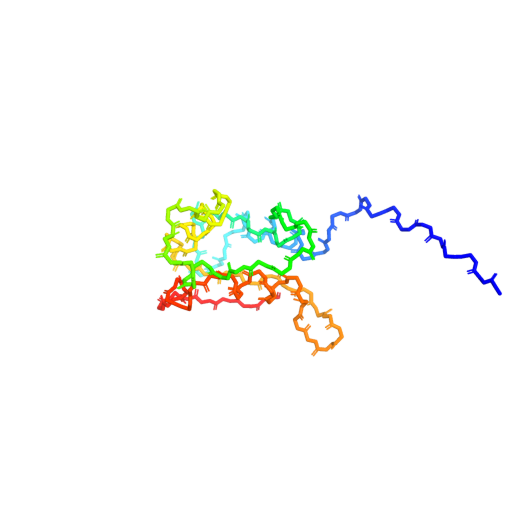A 1
ATOM 740 C C . THR A 1 97 ? 5.034 -1.382 -1.182 1.00 89.50 97 THR A C 1
ATOM 742 O O . THR A 1 97 ? 5.236 -1.366 0.029 1.00 89.50 97 THR A O 1
ATOM 745 N N . MET A 1 98 ? 3.980 -1.998 -1.722 1.00 91.81 98 MET A N 1
ATOM 746 C CA . MET A 1 98 ? 2.972 -2.677 -0.901 1.00 91.81 98 MET A CA 1
ATOM 747 C C . MET A 1 98 ? 3.575 -3.830 -0.090 1.00 91.81 98 MET A C 1
ATOM 749 O O . MET A 1 98 ? 3.246 -3.968 1.091 1.00 91.81 98 MET A O 1
ATOM 753 N N . ASP A 1 99 ? 4.508 -4.574 -0.690 1.00 91.75 99 ASP A N 1
ATOM 754 C CA . ASP A 1 99 ? 5.222 -5.704 -0.083 1.00 91.75 99 ASP A CA 1
ATOM 755 C C . ASP A 1 99 ? 6.162 -5.294 1.067 1.00 91.75 99 ASP A C 1
ATOM 757 O O . ASP A 1 99 ? 6.586 -6.140 1.857 1.00 91.75 99 ASP A O 1
ATOM 761 N N . GLN A 1 100 ? 6.483 -4.001 1.210 1.00 91.06 100 GLN A N 1
ATOM 762 C CA . GLN A 1 100 ? 7.261 -3.513 2.355 1.00 91.06 100 GLN A CA 1
ATOM 763 C C . GLN A 1 100 ? 6.462 -3.538 3.661 1.00 91.06 100 GLN A C 1
ATOM 765 O O . GLN A 1 100 ? 7.058 -3.512 4.739 1.00 91.06 100 GLN A O 1
ATOM 770 N N . PHE A 1 101 ? 5.132 -3.586 3.595 1.00 93.19 101 PHE A N 1
ATOM 771 C CA . PHE A 1 101 ? 4.272 -3.475 4.768 1.00 93.19 101 PHE A CA 1
ATOM 772 C C . PHE A 1 101 ? 3.665 -4.831 5.157 1.00 93.19 101 PHE A C 1
ATOM 774 O O . PHE A 1 101 ? 3.454 -5.692 4.303 1.00 93.19 101 PHE A O 1
ATOM 781 N N . PRO A 1 102 ? 3.404 -5.069 6.455 1.00 93.69 102 PRO A N 1
ATOM 782 C CA . PRO A 1 102 ? 2.773 -6.302 6.909 1.00 93.69 102 PRO A CA 1
ATOM 783 C C . PRO A 1 102 ? 1.412 -6.530 6.221 1.00 93.69 102 PRO A C 1
ATOM 785 O O . PRO A 1 102 ? 0.599 -5.609 6.167 1.00 93.69 102 PRO A O 1
ATOM 788 N N . PRO A 1 103 ? 1.068 -7.767 5.807 1.00 93.38 103 PRO A N 1
ATOM 789 C CA . PRO A 1 103 ? -0.275 -8.075 5.302 1.00 93.38 103 PRO A CA 1
ATOM 790 C C . PRO A 1 103 ? -1.395 -7.718 6.294 1.00 93.38 103 PRO A C 1
ATOM 792 O O . PRO A 1 103 ? -2.515 -7.398 5.899 1.00 93.38 103 PRO A O 1
ATOM 795 N N . ALA A 1 104 ? -1.085 -7.749 7.595 1.00 94.31 104 ALA A N 1
ATOM 796 C CA . ALA A 1 104 ? -1.997 -7.350 8.659 1.00 94.31 104 ALA A CA 1
ATOM 797 C C . ALA A 1 104 ? -2.412 -5.870 8.575 1.00 94.31 104 ALA A C 1
ATOM 799 O O . ALA A 1 104 ? -3.551 -5.562 8.921 1.00 94.31 104 ALA A O 1
ATOM 800 N N . SER A 1 105 ? -1.553 -4.985 8.055 1.00 95.12 105 SER A N 1
ATOM 801 C CA . SER A 1 105 ? -1.842 -3.552 7.914 1.00 95.12 105 SER A CA 1
ATOM 802 C C . SER A 1 105 ? -2.999 -3.282 6.950 1.00 95.12 105 SER A C 1
ATOM 804 O O . SER A 1 105 ? -3.699 -2.285 7.086 1.00 95.12 105 SER A O 1
ATOM 806 N N . TYR A 1 106 ? -3.259 -4.191 6.007 1.00 95.31 106 TYR A N 1
ATOM 807 C CA . TYR A 1 106 ? -4.342 -4.073 5.024 1.00 95.31 106 TYR A CA 1
ATOM 808 C C . TYR A 1 106 ? -5.626 -4.816 5.432 1.00 95.31 106 TYR A C 1
ATOM 810 O O . TYR A 1 106 ? -6.623 -4.810 4.708 1.00 95.31 106 TYR A O 1
ATOM 818 N N . ARG A 1 107 ? -5.615 -5.510 6.574 1.00 94.25 107 ARG A N 1
ATOM 819 C CA . ARG A 1 107 ? -6.657 -6.470 6.945 1.00 94.25 107 ARG A CA 1
ATOM 820 C C . ARG A 1 107 ? -7.982 -5.776 7.289 1.00 94.25 107 ARG A C 1
ATOM 822 O O . ARG A 1 107 ? -7.999 -4.775 7.991 1.00 94.25 107 ARG A O 1
ATOM 829 N N . HIS A 1 108 ? -9.097 -6.369 6.850 1.00 94.06 108 HIS A N 1
ATOM 830 C CA . HIS A 1 108 ? -10.474 -5.933 7.152 1.00 94.06 108 HIS A CA 1
ATOM 831 C C . HIS A 1 108 ? -10.840 -4.508 6.700 1.00 94.06 108 HIS A C 1
ATOM 833 O O . HIS A 1 108 ? -11.864 -3.982 7.129 1.00 94.06 108 HIS A O 1
ATOM 839 N N . LYS A 1 109 ? -10.051 -3.909 5.803 1.00 93.75 109 LYS A N 1
ATOM 840 C CA . LYS A 1 109 ? -10.334 -2.597 5.218 1.00 93.75 109 LYS A CA 1
ATOM 841 C C . LYS A 1 109 ? -11.039 -2.779 3.867 1.00 93.75 109 LYS A C 1
ATOM 843 O O . LYS A 1 109 ? -10.558 -3.575 3.057 1.00 93.75 109 LYS A O 1
ATOM 848 N N . PRO A 1 110 ? -12.162 -2.089 3.592 1.00 93.44 110 PRO A N 1
ATOM 849 C CA . PRO A 1 110 ? -12.727 -2.042 2.248 1.00 93.44 110 PRO A CA 1
ATOM 850 C C . PRO A 1 110 ? -11.682 -1.510 1.262 1.00 93.44 110 PRO A C 1
ATOM 852 O O . PRO A 1 110 ? -10.952 -0.564 1.573 1.00 93.44 110 PRO A O 1
ATOM 855 N N . CYS A 1 111 ? -11.610 -2.117 0.077 1.00 92.56 111 CYS A N 1
ATOM 856 C CA . CYS A 1 111 ? -10.658 -1.723 -0.951 1.00 92.56 111 CYS A CA 1
ATOM 857 C C . CYS A 1 111 ? -11.306 -1.537 -2.327 1.00 92.56 111 CYS A C 1
ATOM 859 O O . CYS A 1 111 ? -12.266 -2.222 -2.681 1.00 92.56 111 CYS A O 1
ATOM 861 N N . GLY A 1 112 ? -10.758 -0.600 -3.099 1.00 91.88 112 GLY A N 1
ATOM 862 C CA . GLY A 1 112 ? -11.053 -0.402 -4.516 1.00 91.88 112 GLY A CA 1
ATOM 863 C C . GLY A 1 112 ? -9.761 -0.363 -5.328 1.00 91.88 112 GLY A C 1
ATOM 864 O O . GLY A 1 112 ? -8.743 0.128 -4.84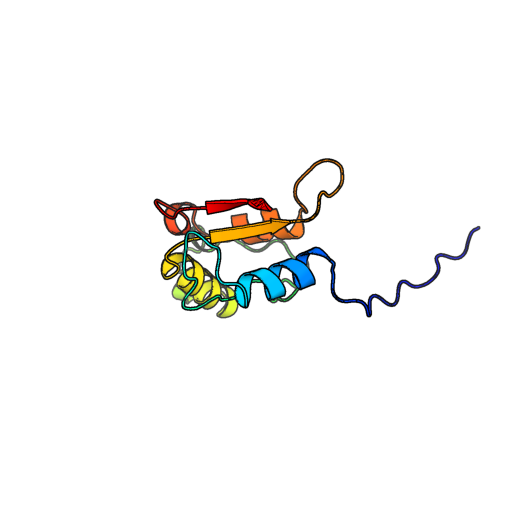3 1.00 91.88 112 GLY A O 1
ATOM 865 N N . ILE A 1 113 ? -9.797 -0.885 -6.552 1.00 92.50 113 ILE A N 1
ATOM 866 C CA . ILE A 1 113 ? -8.671 -0.865 -7.495 1.00 92.50 113 ILE A CA 1
ATOM 867 C C . ILE A 1 113 ? -9.154 -0.158 -8.756 1.00 92.50 113 ILE A C 1
ATOM 869 O O . ILE A 1 113 ? -10.236 -0.484 -9.253 1.00 92.50 113 ILE A O 1
ATOM 873 N N . ILE A 1 114 ? -8.386 0.828 -9.217 1.00 90.00 114 ILE A N 1
ATOM 874 C CA . ILE A 1 114 ? -8.734 1.711 -10.336 1.00 90.00 114 ILE A CA 1
ATOM 875 C C . ILE A 1 114 ? -7.547 1.827 -11.280 1.00 90.00 114 ILE A C 1
ATOM 877 O O . ILE A 1 114 ? -6.445 2.153 -10.781 1.00 90.00 114 ILE A O 1
#

Radius of gyration: 16.26 Å; chains: 1; bounding box: 44×26×50 Å

Secondary structure (DSSP, 8-state):
----------SPPHHHHHHHHHHH--BTTB---------TTTS---S--PPPGGG-SSGGGS-HHHHHHHHHHHH-S-EEE----BTTB--HHHHHHHTTS-GGGGTT--EEE-

Sequence (114 aa):
MGQRVPAHYNAVHPSERLARELAQGTFATFKVLTAENINPLSLGTDGHLRQPLHFHPDQSQAPEWMKETNGKIEAADGLVVVTPEYNCALPPALTGTMDQFPPASYRHKPCGII

pLDDT: mean 80.55, std 16.28, range [37.12, 95.31]